Protein AF-A0A951VWZ6-F1 (afdb_monomer_lite)

Radius of gyration: 18.76 Å; chains: 1; bounding box: 48×25×41 Å

Foldseek 3Di:
DVCQVVVVDWDWADDPVDIDIDHDPVNVVVVVVVVVQVVDPCSVVVVVVVVPDPVVVVDDPPDD

pLDDT: mean 88.2, std 10.51, range [53.56, 97.38]

Sequence (64 aa):
MGEVNESNEPIIISGKRNNAVLISEDNWNALQETLFLISIPGMRESIIKGMNEPLAQSVKKIAW

Structure (mmCIF, N/CA/C/O backbone):
data_AF-A0A951VWZ6-F1
#
_entry.id   AF-A0A951VWZ6-F1
#
loop_
_atom_site.group_PDB
_atom_site.id
_atom_site.type_symbol
_atom_site.label_atom_id
_atom_site.label_alt_id
_atom_site.label_comp_id
_atom_site.label_asym_id
_atom_site.label_entity_id
_atom_site.label_seq_id
_atom_site.pdbx_PDB_ins_code
_atom_site.Cartn_x
_atom_site.Cartn_y
_atom_site.Cartn_z
_atom_site.occupancy
_atom_site.B_iso_or_equiv
_atom_site.auth_seq_id
_atom_site.auth_comp_id
_atom_site.auth_asym_id
_atom_site.auth_atom_id
_atom_site.pdbx_PDB_model_num
ATOM 1 N N . MET A 1 1 ? 0.226 9.145 18.874 1.00 53.56 1 MET A N 1
ATOM 2 C CA . MET A 1 1 ? -0.090 9.497 17.470 1.00 53.56 1 MET A CA 1
ATOM 3 C C . MET A 1 1 ? 1.157 9.595 16.586 1.00 53.56 1 MET A C 1
ATOM 5 O O . MET A 1 1 ? 1.002 9.375 15.399 1.00 53.56 1 MET A O 1
ATOM 9 N N . GLY A 1 2 ? 2.370 9.834 17.117 1.00 61.91 2 GLY A N 1
ATOM 10 C CA . GLY A 1 2 ? 3.616 9.767 16.322 1.00 61.91 2 GLY A CA 1
ATOM 11 C C . GLY A 1 2 ? 4.011 8.359 15.848 1.00 61.91 2 GLY A C 1
ATOM 12 O O . GLY A 1 2 ? 4.572 8.213 14.773 1.00 61.91 2 GLY A O 1
ATOM 13 N N . GLU A 1 3 ? 3.616 7.317 16.585 1.00 67.75 3 GLU A N 1
ATOM 14 C CA . GLU A 1 3 ? 4.016 5.929 16.302 1.00 67.75 3 GLU A CA 1
ATOM 15 C C . GLU A 1 3 ? 3.610 5.425 14.903 1.00 67.75 3 GLU A C 1
ATOM 17 O O . GLU A 1 3 ? 4.383 4.713 14.274 1.00 67.75 3 GLU A O 1
ATOM 22 N N . VAL A 1 4 ? 2.454 5.836 14.365 1.00 72.88 4 VAL A N 1
ATOM 23 C CA . VAL A 1 4 ? 2.001 5.429 13.013 1.00 72.88 4 VAL A CA 1
ATOM 24 C C . VAL A 1 4 ? 2.837 6.087 11.912 1.00 72.88 4 VAL A C 1
ATOM 26 O O . VAL A 1 4 ? 3.136 5.460 10.900 1.00 72.88 4 VAL A O 1
ATOM 29 N N . ASN A 1 5 ? 3.236 7.345 12.115 1.00 73.06 5 ASN A N 1
ATOM 30 C CA . ASN A 1 5 ? 4.072 8.073 11.161 1.00 73.06 5 ASN A CA 1
ATOM 31 C C . ASN A 1 5 ? 5.525 7.580 11.197 1.00 73.06 5 ASN A C 1
ATOM 33 O O . ASN A 1 5 ? 6.191 7.565 10.171 1.00 73.06 5 ASN A O 1
ATOM 37 N N . GLU A 1 6 ? 6.018 7.177 12.370 1.00 78.50 6 GLU A N 1
ATOM 38 C CA . GLU A 1 6 ? 7.403 6.727 12.545 1.00 78.50 6 GLU A CA 1
ATOM 39 C C . GLU A 1 6 ? 7.606 5.268 12.121 1.00 78.50 6 GLU A C 1
ATOM 41 O O . GLU A 1 6 ? 8.627 4.937 11.521 1.00 78.50 6 GLU A O 1
ATOM 46 N N . SER A 1 7 ? 6.641 4.392 12.414 1.00 80.62 7 SER A N 1
ATOM 47 C CA . SER A 1 7 ? 6.739 2.961 12.094 1.00 80.62 7 SER A CA 1
ATOM 48 C C . SER A 1 7 ? 6.298 2.619 10.674 1.00 80.62 7 SER A C 1
ATOM 50 O O . SER A 1 7 ? 6.704 1.585 10.155 1.00 80.62 7 SER A O 1
ATOM 52 N N . ASN A 1 8 ? 5.473 3.465 10.047 1.00 82.88 8 ASN A N 1
ATOM 53 C CA . ASN A 1 8 ? 4.745 3.152 8.815 1.00 82.88 8 ASN A CA 1
ATOM 54 C C . ASN A 1 8 ? 3.843 1.907 8.904 1.00 82.88 8 ASN A C 1
ATOM 56 O O . ASN A 1 8 ? 3.384 1.406 7.878 1.00 82.88 8 ASN A O 1
ATOM 60 N N . GLU A 1 9 ? 3.533 1.442 10.115 1.00 89.19 9 GLU A N 1
ATOM 61 C CA . GLU A 1 9 ? 2.671 0.287 10.345 1.00 89.19 9 GLU A CA 1
ATOM 62 C C . GLU A 1 9 ? 1.215 0.727 10.598 1.00 89.19 9 GLU A C 1
ATOM 64 O O . GLU A 1 9 ? 0.964 1.658 11.375 1.00 89.19 9 GLU A O 1
ATOM 69 N N . PRO A 1 10 ? 0.219 0.075 9.968 1.00 91.12 10 PRO A N 1
ATOM 70 C CA . PRO A 1 10 ? -1.188 0.360 10.217 1.00 91.12 10 PRO A CA 1
ATOM 71 C C . PRO A 1 10 ? -1.612 -0.094 11.620 1.00 91.12 10 PRO A C 1
ATOM 73 O O . PRO A 1 10 ? -1.334 -1.217 12.041 1.00 91.12 10 PRO A O 1
ATOM 76 N N . ILE A 1 11 ? -2.396 0.731 12.317 1.00 92.50 11 ILE A N 1
ATOM 77 C CA . ILE A 1 11 ? -3.040 0.342 13.579 1.00 92.50 11 ILE A CA 1
ATOM 78 C C . ILE A 1 11 ? -4.479 -0.085 13.304 1.00 92.50 11 ILE A C 1
ATOM 80 O O . ILE A 1 11 ? -5.284 0.679 12.769 1.00 92.50 11 ILE A O 1
ATOM 84 N N . ILE A 1 12 ? -4.831 -1.300 13.726 1.00 94.00 12 ILE A N 1
ATOM 85 C CA . ILE A 1 12 ? -6.200 -1.815 13.639 1.00 94.00 12 ILE A CA 1
ATOM 86 C C . ILE A 1 12 ? -6.967 -1.438 14.909 1.00 94.00 12 ILE A C 1
ATOM 88 O O . ILE A 1 12 ? -6.623 -1.847 16.016 1.00 94.00 12 ILE A O 1
ATOM 92 N N . ILE A 1 13 ? -8.050 -0.688 14.736 1.00 94.81 13 ILE A N 1
ATOM 93 C CA . ILE A 1 13 ? -9.001 -0.331 15.786 1.00 94.81 13 ILE A CA 1
ATOM 94 C C . ILE A 1 13 ? -10.185 -1.293 15.682 1.00 94.81 13 ILE A C 1
ATOM 96 O O . ILE A 1 13 ? -11.080 -1.122 14.851 1.00 94.81 13 ILE A O 1
ATOM 100 N N . SER A 1 14 ? -10.185 -2.327 16.520 1.00 95.38 14 SER A N 1
ATOM 101 C CA . SER A 1 14 ? -11.231 -3.354 16.518 1.00 95.38 14 SER A CA 1
ATOM 102 C C . SER A 1 14 ? -12.457 -2.912 17.314 1.00 95.38 14 SER A C 1
ATOM 104 O O . SER A 1 14 ? -12.370 -2.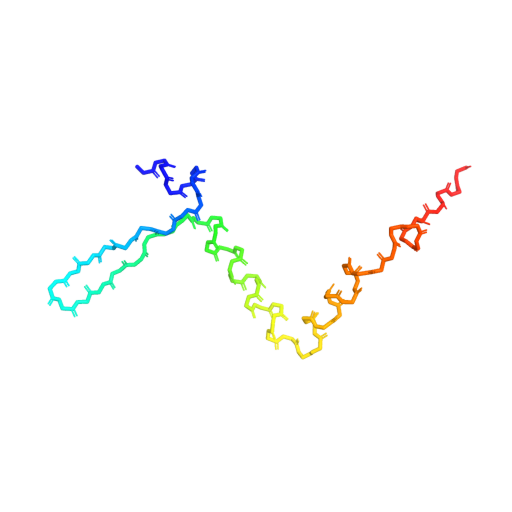610 18.505 1.00 95.38 14 SER A O 1
ATOM 106 N N . GLY A 1 15 ? -13.623 -2.907 16.672 1.00 93.25 15 GLY A N 1
ATOM 107 C CA . GLY A 1 15 ? -14.910 -2.632 17.305 1.00 93.25 15 GLY A CA 1
ATOM 108 C C . GLY A 1 15 ? -15.785 -3.882 17.385 1.00 93.25 15 GLY A C 1
ATOM 109 O O . GLY A 1 15 ? -15.597 -4.852 16.661 1.00 93.25 15 GLY A O 1
ATOM 110 N N . LYS A 1 16 ? -16.817 -3.854 18.239 1.00 90.75 16 LYS A N 1
ATOM 111 C CA . LYS A 1 16 ? -17.748 -4.992 18.414 1.00 90.75 16 LYS A CA 1
ATOM 112 C C . LYS A 1 16 ? -18.524 -5.382 17.145 1.00 90.75 16 LYS A C 1
ATOM 114 O O . LYS A 1 16 ? -19.105 -6.459 17.108 1.00 90.75 16 LYS A O 1
ATOM 119 N N . ARG A 1 17 ? -18.615 -4.480 16.163 1.00 93.62 17 ARG A N 1
ATOM 120 C CA . ARG A 1 17 ? -19.363 -4.683 14.909 1.00 93.62 17 ARG A CA 1
ATOM 121 C C . ARG A 1 17 ? -18.485 -4.528 13.674 1.00 93.62 17 AR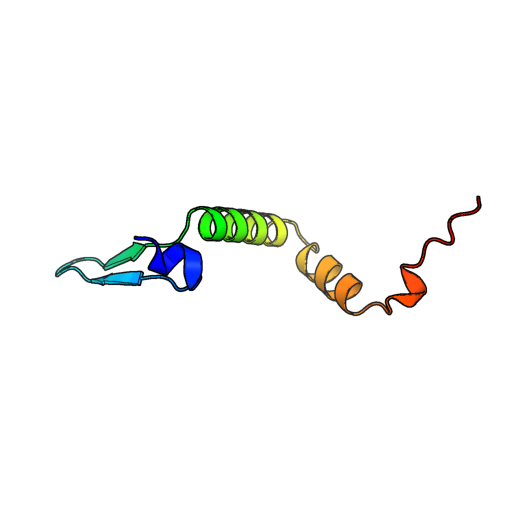G A C 1
ATOM 123 O O . ARG A 1 17 ? -18.631 -5.311 12.752 1.00 93.62 17 ARG A O 1
ATOM 130 N N . ASN A 1 18 ? -17.592 -3.538 13.684 1.00 94.31 18 ASN A N 1
ATOM 131 C CA . ASN A 1 18 ? -16.717 -3.197 12.567 1.00 94.31 18 ASN A CA 1
ATOM 132 C C . ASN A 1 18 ? -15.322 -2.853 13.087 1.00 94.31 18 ASN A C 1
ATOM 134 O O . ASN A 1 18 ? -15.187 -2.406 14.228 1.00 94.31 18 ASN A O 1
ATOM 138 N N . ASN A 1 19 ? -14.328 -2.974 12.213 1.00 95.25 19 ASN A N 1
ATOM 139 C CA . ASN A 1 19 ? -12.963 -2.529 12.465 1.00 95.25 19 ASN A CA 1
ATOM 140 C C . ASN A 1 19 ? -12.676 -1.258 11.660 1.00 95.25 19 ASN A C 1
ATOM 142 O O . ASN A 1 19 ? -13.241 -1.062 10.583 1.00 95.25 19 ASN A O 1
ATOM 146 N N . ALA A 1 20 ? -11.782 -0.422 12.171 1.00 95.50 20 ALA A N 1
ATOM 147 C CA . ALA A 1 20 ? -11.185 0.685 11.437 1.00 95.50 20 ALA A CA 1
ATOM 148 C C . ALA A 1 20 ? -9.668 0.489 11.365 1.00 95.50 20 ALA A C 1
ATOM 150 O O . ALA A 1 20 ? -9.082 -0.185 12.210 1.00 95.50 20 ALA A O 1
ATOM 151 N N . VAL A 1 21 ? -9.039 1.072 10.351 1.00 94.69 21 VAL A N 1
ATOM 152 C CA . VAL A 1 21 ? -7.585 1.055 10.185 1.00 94.69 21 VAL A CA 1
ATOM 153 C C . VAL A 1 21 ? -7.106 2.499 10.197 1.00 94.69 21 VAL A C 1
ATOM 155 O O . VAL A 1 21 ? -7.609 3.320 9.433 1.00 94.69 21 VAL A O 1
ATOM 158 N N . LEU A 1 22 ? -6.167 2.806 11.086 1.00 93.69 22 LEU A N 1
ATOM 159 C CA . LEU A 1 22 ? -5.477 4.087 11.143 1.00 93.69 22 LEU A CA 1
ATOM 160 C C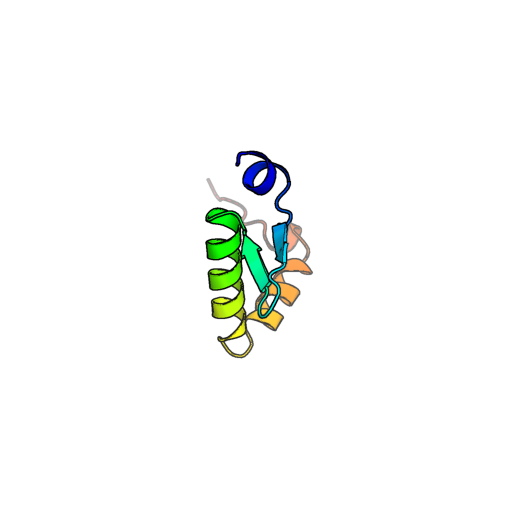 . LEU A 1 22 ? -4.111 3.938 10.474 1.00 93.69 22 LEU A C 1
ATOM 162 O O . LEU A 1 22 ? -3.330 3.064 10.847 1.00 93.69 22 LEU A O 1
ATOM 166 N N . ILE A 1 23 ? -3.830 4.815 9.518 1.00 93.94 23 ILE A N 1
ATOM 167 C CA . ILE A 1 23 ? -2.540 4.935 8.833 1.00 93.94 23 ILE A CA 1
ATOM 168 C C . ILE A 1 23 ? -2.109 6.399 8.798 1.00 93.94 23 ILE A C 1
ATOM 170 O O . ILE A 1 23 ? -2.931 7.292 9.019 1.00 93.94 23 ILE A O 1
ATOM 174 N N . SER A 1 24 ? -0.828 6.636 8.522 1.00 94.12 24 SER A N 1
ATOM 175 C CA . SER A 1 24 ? -0.311 7.979 8.279 1.00 94.12 24 SER A CA 1
ATOM 176 C C . SER A 1 24 ? -0.895 8.551 6.986 1.00 94.12 24 SER A C 1
ATOM 178 O O . SER A 1 24 ? -1.240 7.814 6.058 1.00 94.12 24 SER A O 1
ATOM 180 N N . GLU A 1 25 ? -0.999 9.878 6.922 1.00 92.69 25 GLU A N 1
ATOM 181 C CA . GLU A 1 25 ? -1.441 10.580 5.714 1.00 92.69 25 GLU A CA 1
ATOM 182 C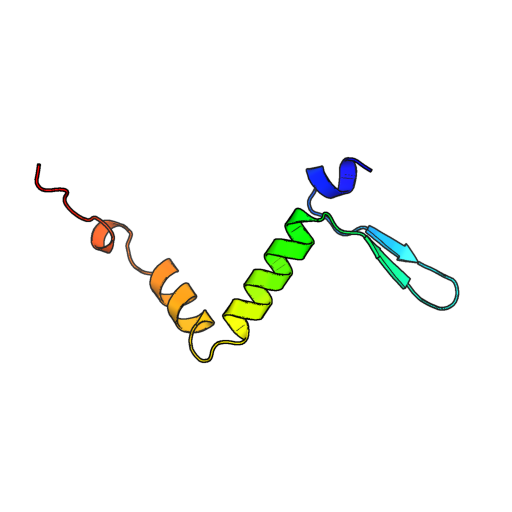 C . GLU A 1 25 ? -0.495 10.313 4.534 1.00 92.69 25 GLU A C 1
ATOM 184 O O . GLU A 1 25 ? -0.952 10.045 3.424 1.00 92.69 25 GLU A O 1
ATOM 189 N N . ASP A 1 26 ? 0.814 10.287 4.784 1.00 92.31 26 ASP A N 1
ATOM 190 C CA . ASP A 1 26 ? 1.815 9.993 3.757 1.00 92.31 26 ASP A CA 1
ATOM 191 C C . ASP A 1 26 ? 1.630 8.588 3.169 1.00 92.31 26 ASP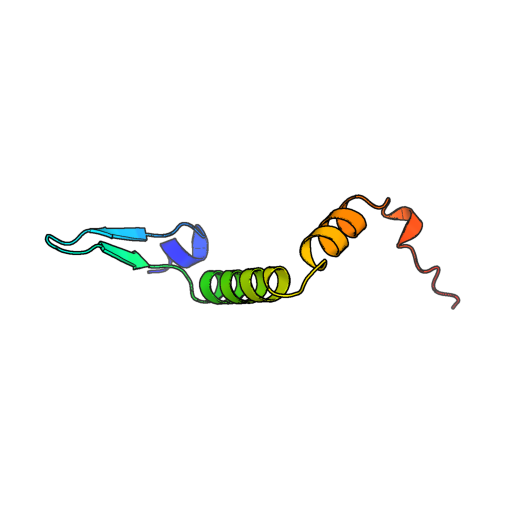 A C 1
ATOM 193 O O . ASP A 1 26 ? 1.622 8.424 1.946 1.00 92.31 26 ASP A O 1
ATOM 197 N N . ASN A 1 27 ? 1.380 7.578 4.013 1.00 92.81 27 ASN A N 1
ATOM 198 C CA . ASN A 1 27 ? 1.113 6.219 3.537 1.00 92.81 27 ASN A CA 1
ATOM 199 C C . ASN A 1 27 ? -0.226 6.131 2.807 1.00 92.81 27 ASN A C 1
ATOM 201 O O . ASN A 1 27 ? -0.331 5.411 1.815 1.00 92.81 27 ASN A O 1
ATOM 205 N N . TRP A 1 28 ? -1.246 6.872 3.251 1.00 94.50 28 TRP A N 1
ATOM 206 C CA . TRP A 1 28 ? -2.505 6.968 2.517 1.00 94.50 28 TRP A CA 1
ATOM 207 C C . TRP A 1 28 ? -2.286 7.522 1.105 1.00 94.50 28 TRP A C 1
ATOM 209 O O . TRP A 1 28 ? -2.737 6.915 0.134 1.00 94.50 28 TRP A O 1
ATOM 219 N N . ASN A 1 29 ? -1.547 8.624 0.975 1.00 95.81 29 ASN A N 1
ATOM 220 C CA . ASN A 1 29 ? -1.256 9.252 -0.311 1.00 95.81 29 ASN A CA 1
ATOM 221 C C . ASN A 1 29 ? -0.421 8.336 -1.221 1.00 95.81 29 ASN A C 1
ATOM 223 O O . ASN A 1 29 ? -0.769 8.155 -2.389 1.00 95.81 29 ASN A O 1
ATOM 227 N N . ALA A 1 30 ? 0.612 7.682 -0.684 1.00 94.06 30 ALA A N 1
ATOM 228 C CA . ALA A 1 30 ? 1.439 6.734 -1.434 1.00 94.06 30 ALA A CA 1
ATOM 229 C C . ALA A 1 30 ? 0.639 5.512 -1.928 1.00 94.06 30 ALA A C 1
ATOM 231 O O . ALA A 1 30 ? 0.833 5.039 -3.055 1.00 94.06 30 ALA A O 1
ATOM 232 N N . LEU A 1 31 ? -0.300 5.008 -1.117 1.00 94.50 31 LEU A N 1
ATOM 233 C CA . LEU A 1 31 ? -1.217 3.943 -1.529 1.00 94.50 31 LEU A CA 1
ATOM 234 C C . LEU A 1 31 ? -2.133 4.400 -2.668 1.00 94.50 31 LEU A C 1
ATOM 236 O O . LEU A 1 31 ? -2.311 3.653 -3.629 1.00 94.50 31 LEU A O 1
ATOM 240 N N . GLN A 1 32 ? -2.685 5.615 -2.596 1.00 96.62 32 GLN A N 1
ATOM 241 C CA . GLN A 1 32 ? -3.519 6.171 -3.667 1.00 96.62 32 GLN A CA 1
ATOM 242 C C . GLN A 1 32 ? -2.738 6.323 -4.977 1.00 96.62 32 GLN A C 1
ATOM 244 O O . GLN A 1 32 ? -3.236 5.926 -6.030 1.00 96.62 32 GLN A O 1
ATOM 249 N N . GLU A 1 33 ? -1.500 6.819 -4.926 1.00 94.69 33 GLU A N 1
ATOM 250 C CA . GLU A 1 33 ? -0.633 6.919 -6.106 1.00 94.69 33 GLU A CA 1
ATOM 251 C C . GLU A 1 33 ? -0.324 5.537 -6.696 1.00 94.69 33 GLU A C 1
ATOM 253 O O . GLU A 1 33 ? -0.444 5.327 -7.903 1.00 94.69 33 GLU A O 1
ATOM 258 N N . THR A 1 34 ? -0.012 4.555 -5.849 1.00 95.31 34 THR A N 1
ATOM 259 C CA . THR A 1 34 ? 0.244 3.177 -6.291 1.00 95.31 34 THR A CA 1
ATOM 260 C C . THR A 1 34 ? -0.988 2.567 -6.963 1.00 95.31 34 THR A C 1
ATOM 262 O O . THR A 1 34 ? -0.878 1.965 -8.034 1.00 95.31 34 THR A O 1
ATOM 265 N N . LEU A 1 35 ? -2.176 2.739 -6.375 1.00 96.12 35 LEU A N 1
ATOM 266 C CA . LEU A 1 35 ? -3.439 2.287 -6.965 1.00 96.12 35 LEU A CA 1
ATOM 267 C C . LEU A 1 35 ? -3.719 2.985 -8.299 1.00 96.12 35 LEU A C 1
ATOM 269 O O . LEU A 1 35 ? -4.160 2.335 -9.249 1.00 96.12 35 LEU A O 1
ATOM 273 N N . PHE A 1 36 ? -3.413 4.279 -8.399 1.00 96.62 36 PHE A N 1
ATOM 274 C CA . PHE A 1 36 ? -3.521 5.026 -9.645 1.00 96.62 36 PHE A CA 1
ATOM 275 C C . PHE A 1 36 ? -2.589 4.464 -10.725 1.00 96.62 36 PHE A C 1
ATOM 277 O O . PHE A 1 36 ? -3.051 4.172 -11.827 1.00 96.62 36 PHE A O 1
ATOM 284 N N . LEU A 1 37 ? -1.313 4.221 -10.416 1.00 96.50 37 LEU A N 1
ATOM 285 C CA . LEU A 1 37 ? -0.366 3.631 -11.367 1.00 96.50 37 LEU A CA 1
ATOM 286 C C . LEU A 1 37 ? -0.822 2.248 -11.840 1.00 96.50 37 LEU A C 1
ATOM 288 O O . LEU A 1 37 ? -0.760 1.966 -13.032 1.00 96.50 37 LEU A O 1
ATOM 292 N N . ILE A 1 38 ? -1.331 1.402 -10.941 1.00 95.19 38 ILE A N 1
ATOM 293 C CA . ILE A 1 38 ? -1.857 0.073 -11.296 1.00 95.19 38 ILE A CA 1
ATOM 294 C C . ILE A 1 38 ? -3.100 0.173 -12.189 1.00 95.19 38 ILE A C 1
ATOM 296 O O . ILE A 1 38 ? -3.318 -0.698 -13.030 1.00 95.19 38 ILE A O 1
ATOM 300 N N . SER A 1 39 ? -3.911 1.221 -12.033 1.00 96.12 39 SER A N 1
ATOM 301 C CA . SER A 1 39 ? -5.104 1.423 -12.861 1.00 96.12 39 SER A CA 1
ATOM 302 C C . SER A 1 39 ? -4.782 1.708 -14.334 1.00 96.12 39 SER A C 1
ATOM 304 O O . SER A 1 39 ? -5.636 1.497 -15.194 1.00 96.12 39 SER A O 1
ATOM 306 N N . ILE A 1 40 ? -3.555 2.147 -14.639 1.00 97.19 40 ILE A N 1
ATOM 307 C CA . ILE A 1 40 ? -3.094 2.400 -16.004 1.00 97.19 40 ILE A CA 1
ATOM 308 C C . ILE A 1 40 ? -2.616 1.071 -16.621 1.00 97.19 40 ILE A C 1
ATOM 310 O O . ILE A 1 40 ? -1.625 0.500 -16.152 1.00 97.19 40 ILE A O 1
ATOM 314 N N . PRO A 1 41 ? -3.259 0.566 -17.695 1.00 97.38 41 PRO A N 1
ATOM 315 C CA . PRO A 1 41 ? -2.861 -0.695 -18.317 1.00 97.38 41 PRO A CA 1
ATOM 316 C C . PRO A 1 41 ? -1.390 -0.692 -18.754 1.00 97.38 41 PRO A C 1
ATOM 318 O O . PRO A 1 41 ? -0.945 0.223 -19.445 1.00 97.38 41 PRO A O 1
ATOM 321 N N . GLY A 1 42 ? -0.632 -1.722 -18.370 1.00 95.44 42 GLY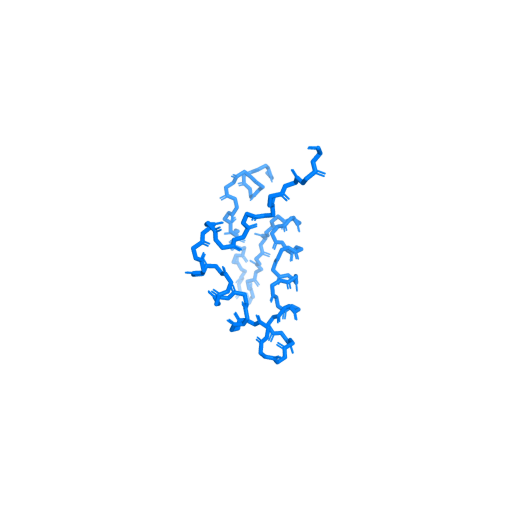 A N 1
ATOM 322 C CA . GLY A 1 42 ? 0.784 -1.873 -18.733 1.00 95.44 42 GLY A CA 1
ATOM 323 C C . GLY A 1 42 ? 1.771 -1.052 -17.890 1.00 95.44 42 GLY A C 1
ATOM 324 O O . GLY A 1 42 ? 2.985 -1.218 -18.034 1.00 95.44 42 GLY A O 1
ATOM 325 N N . MET A 1 43 ? 1.293 -0.158 -17.017 1.00 97.06 43 MET A N 1
ATOM 326 C CA . MET A 1 43 ? 2.156 0.738 -16.238 1.00 97.06 43 MET A CA 1
ATOM 327 C C . MET A 1 43 ? 2.961 -0.016 -15.182 1.00 97.06 43 MET A C 1
ATOM 329 O O . MET A 1 43 ? 4.165 0.195 -15.049 1.00 97.06 43 MET A O 1
ATOM 333 N N . ARG A 1 44 ? 2.323 -0.947 -14.464 1.00 94.56 44 ARG A N 1
ATOM 334 C CA . ARG A 1 44 ? 3.002 -1.796 -13.478 1.00 94.56 44 ARG A CA 1
ATOM 335 C C . ARG A 1 44 ? 4.157 -2.567 -14.118 1.00 94.56 44 ARG A C 1
ATOM 337 O O . ARG A 1 44 ? 5.258 -2.594 -13.573 1.00 94.56 44 ARG A O 1
ATOM 344 N N . GLU A 1 45 ? 3.915 -3.183 -15.270 1.00 96.25 45 GLU A N 1
ATOM 345 C CA . GLU A 1 45 ? 4.908 -3.956 -16.014 1.00 96.25 45 GLU A CA 1
ATOM 346 C C . GLU A 1 45 ? 6.051 -3.058 -16.495 1.00 96.25 45 GLU A C 1
ATOM 348 O O . GLU A 1 45 ? 7.216 -3.434 -16.372 1.00 96.25 45 GLU A O 1
ATOM 353 N N . SER A 1 46 ? 5.731 -1.853 -16.981 1.00 95.38 46 SER A N 1
ATOM 354 C CA . SER A 1 46 ? 6.722 -0.852 -17.386 1.00 95.38 46 SER A CA 1
ATOM 355 C C . SER A 1 46 ? 7.632 -0.440 -16.226 1.00 95.38 46 SER A C 1
ATOM 357 O O . SER A 1 46 ? 8.848 -0.372 -16.402 1.00 95.38 46 SER A O 1
ATOM 359 N N . ILE A 1 47 ? 7.069 -0.200 -15.038 1.00 94.19 47 ILE A N 1
ATOM 360 C CA . ILE A 1 47 ? 7.834 0.166 -13.837 1.00 94.19 47 ILE A CA 1
ATOM 361 C C . ILE A 1 47 ? 8.757 -0.983 -13.422 1.00 94.19 47 ILE A C 1
ATOM 363 O O . ILE A 1 47 ? 9.953 -0.771 -13.237 1.00 94.19 47 ILE A O 1
ATOM 367 N N . ILE A 1 48 ? 8.236 -2.212 -13.338 1.00 94.75 48 ILE A N 1
ATOM 368 C CA . ILE A 1 48 ? 9.036 -3.391 -12.971 1.00 94.75 48 ILE A CA 1
ATOM 369 C C . ILE A 1 48 ? 10.159 -3.623 -13.985 1.00 94.75 48 ILE A C 1
ATOM 371 O O . ILE A 1 48 ? 11.281 -3.950 -13.598 1.00 94.75 48 ILE A O 1
ATOM 375 N N . LYS A 1 49 ? 9.885 -3.450 -15.281 1.00 94.38 49 LYS A N 1
ATOM 376 C CA . LYS A 1 49 ? 10.910 -3.559 -16.318 1.00 94.38 49 LYS A CA 1
ATOM 377 C C . LYS A 1 49 ? 12.015 -2.524 -16.097 1.00 94.38 49 LYS A C 1
ATOM 379 O O . LYS A 1 49 ? 13.171 -2.921 -16.011 1.00 94.38 49 LYS A O 1
ATOM 384 N N . GLY A 1 50 ? 11.661 -1.250 -15.922 1.00 92.25 50 GLY A N 1
ATOM 385 C CA . GLY A 1 50 ? 12.626 -0.175 -15.669 1.00 92.25 50 GLY A CA 1
ATOM 386 C C . GLY A 1 50 ? 13.447 -0.377 -14.390 1.00 92.25 50 GLY A C 1
ATOM 387 O O . GLY A 1 50 ? 14.637 -0.092 -14.378 1.00 92.25 50 GLY A O 1
ATOM 388 N N . MET A 1 51 ? 12.858 -0.940 -13.329 1.00 91.00 51 MET A N 1
ATOM 389 C CA . MET A 1 51 ? 13.584 -1.273 -12.092 1.00 91.00 51 MET A CA 1
ATOM 390 C C . MET A 1 51 ? 14.637 -2.376 -12.275 1.00 91.00 51 MET A C 1
ATOM 392 O O . MET A 1 51 ? 15.617 -2.406 -11.535 1.00 91.00 51 MET A O 1
ATOM 396 N N . ASN A 1 52 ? 14.434 -3.289 -13.230 1.00 93.00 52 ASN A N 1
ATOM 397 C CA . ASN A 1 52 ? 15.370 -4.375 -13.534 1.00 93.00 52 ASN A CA 1
ATOM 398 C C . ASN A 1 52 ? 16.428 -3.985 -14.581 1.00 93.00 52 ASN A C 1
ATOM 400 O O . ASN A 1 52 ? 17.364 -4.751 -14.819 1.00 93.00 52 ASN A O 1
ATOM 404 N N . GLU A 1 53 ? 16.287 -2.829 -15.233 1.00 91.19 53 GLU A N 1
ATOM 405 C CA . GLU A 1 53 ? 17.272 -2.344 -16.196 1.00 91.19 53 GLU A CA 1
ATOM 406 C C . GLU A 1 53 ? 18.566 -1.922 -15.467 1.00 91.19 53 GLU A C 1
ATOM 408 O O . GLU A 1 53 ? 18.516 -1.250 -14.432 1.00 91.19 53 GLU A O 1
ATOM 413 N N . PRO A 1 54 ? 19.760 -2.308 -15.963 1.00 89.88 54 PRO A N 1
ATOM 414 C CA . PRO A 1 54 ? 21.017 -1.921 -15.334 1.00 89.88 54 PRO A CA 1
ATOM 415 C C . PRO A 1 54 ? 21.167 -0.399 -15.267 1.00 89.88 54 PRO A C 1
ATOM 417 O O . PRO A 1 54 ? 21.060 0.274 -16.289 1.00 89.88 54 PRO A O 1
ATOM 420 N N . LEU A 1 55 ? 21.546 0.141 -14.103 1.00 84.19 55 LEU A N 1
ATOM 421 C CA . LEU A 1 55 ? 21.725 1.591 -13.909 1.00 84.19 55 LEU A CA 1
ATOM 422 C C . LEU A 1 55 ? 22.685 2.233 -14.924 1.00 84.19 55 LEU A C 1
ATOM 424 O O . LEU A 1 55 ? 22.521 3.400 -15.266 1.00 84.19 55 LEU A O 1
ATOM 428 N N . ALA A 1 56 ? 23.655 1.469 -15.441 1.00 81.69 56 ALA A N 1
ATOM 429 C CA . ALA A 1 56 ? 24.567 1.903 -16.499 1.00 81.69 56 ALA A CA 1
ATOM 430 C C . ALA A 1 56 ? 23.842 2.334 -17.792 1.00 81.69 56 ALA A C 1
ATOM 432 O O . ALA A 1 56 ? 24.342 3.197 -18.509 1.00 81.69 56 ALA A O 1
ATOM 433 N N . GLN A 1 57 ? 22.667 1.766 -18.077 1.00 75.38 57 GLN A N 1
ATOM 434 C CA . GLN A 1 57 ? 21.822 2.125 -19.223 1.00 75.38 57 GLN A CA 1
ATOM 435 C C . GLN A 1 57 ? 21.007 3.403 -18.967 1.00 75.38 57 GLN A C 1
ATOM 437 O O . GLN A 1 57 ? 20.599 4.071 -19.914 1.00 75.38 57 GLN A O 1
ATOM 442 N N . SER A 1 58 ? 20.844 3.791 -17.699 1.00 71.88 58 SER A N 1
ATOM 443 C CA . SER A 1 58 ? 20.167 5.023 -17.272 1.00 71.88 58 SER A CA 1
ATOM 444 C C . SER A 1 58 ? 21.110 6.231 -17.180 1.00 71.88 58 SER A C 1
ATOM 446 O O . SER A 1 58 ? 20.656 7.354 -16.946 1.00 71.88 58 SER A O 1
ATOM 448 N N . VAL A 1 59 ? 22.425 6.041 -17.365 1.00 75.44 59 VAL A N 1
ATOM 449 C CA . VAL A 1 59 ? 23.413 7.127 -17.300 1.00 75.44 59 VAL A CA 1
ATOM 450 C C . VAL A 1 59 ? 23.290 8.011 -18.539 1.00 75.44 59 VAL A C 1
ATOM 452 O O . VAL A 1 59 ? 23.844 7.728 -19.601 1.00 75.44 59 VAL A O 1
ATOM 455 N N . LYS A 1 60 ? 22.618 9.154 -18.394 1.00 71.12 60 LYS A N 1
ATOM 456 C CA . LYS A 1 60 ? 22.785 10.266 -19.332 1.00 71.12 60 LYS A CA 1
ATOM 457 C C . LYS A 1 60 ? 24.165 10.867 -19.102 1.00 71.12 60 LYS A C 1
ATOM 459 O O . LYS A 1 60 ? 24.392 11.546 -18.104 1.00 71.12 60 LYS A O 1
ATOM 464 N N . LYS A 1 61 ? 25.093 10.626 -20.028 1.00 69.44 61 LYS A N 1
ATOM 465 C CA . LYS A 1 61 ? 26.364 11.353 -20.062 1.00 69.44 61 LYS A CA 1
ATOM 466 C C . LYS A 1 61 ? 26.029 12.824 -20.317 1.00 69.44 61 LYS A C 1
ATOM 468 O O . LYS A 1 61 ? 25.628 13.184 -21.420 1.00 69.44 61 LYS A O 1
ATOM 473 N N . ILE A 1 62 ? 26.103 13.648 -19.275 1.00 73.25 62 ILE A N 1
ATOM 474 C CA . ILE A 1 62 ? 25.903 15.090 -19.400 1.00 73.25 62 ILE A CA 1
ATOM 475 C C . ILE A 1 62 ? 27.107 15.610 -20.186 1.00 73.25 62 ILE A C 1
ATOM 477 O O . ILE A 1 62 ? 28.231 15.560 -19.693 1.00 73.25 62 ILE A O 1
ATOM 481 N N . ALA A 1 63 ? 26.874 16.022 -21.431 1.00 67.25 63 ALA A N 1
ATOM 482 C CA . ALA A 1 63 ? 27.864 16.712 -22.243 1.00 67.25 63 ALA A CA 1
ATOM 483 C C . ALA A 1 63 ? 27.875 18.179 -21.807 1.00 67.25 63 ALA A C 1
ATOM 485 O O . ALA A 1 63 ? 27.118 18.993 -22.335 1.00 67.25 63 ALA A O 1
ATOM 486 N N . TRP A 1 64 ? 28.655 18.474 -20.774 1.00 70.38 64 TRP A N 1
ATOM 487 C CA . TRP A 1 64 ? 29.154 19.822 -20.543 1.00 70.38 64 TRP A CA 1
ATOM 488 C C . TRP A 1 64 ? 30.537 19.942 -21.180 1.00 70.38 64 TRP A C 1
ATOM 490 O O . TRP A 1 64 ? 31.284 18.934 -21.153 1.00 70.38 64 TRP A O 1
#

Secondary structure (DSSP, 8-state):
-HHHHHH-PPEEEE-SS-EEEE--HHHHHHHHHHHHHHHSTTHHHHHHHHHHS-GGGS------